Protein AF-A0A0U1KTF6-F1 (afdb_monomer)

Solvent-accessible surface area (backbone atoms only — not comparable to full-atom values): 5541 Å² total; per-residue (Å²): 133,85,78,76,74,78,57,76,67,68,61,59,70,73,66,76,51,94,84,69,66,49,57,56,63,57,55,19,62,76,44,68,48,51,73,70,42,37,54,52,48,50,44,48,68,73,66,50,49,53,62,55,49,11,63,78,66,76,48,52,48,68,55,42,51,52,45,51,55,50,49,29,65,52,69,73,36,92,46,71,67,52,46,49,50,51,48,66,60,70,66,114

pLDDT: mean 83.51, std 21.23, range [31.59, 98.62]

Radius of gyration: 15.7 Å; Cα contacts (8 Å, |Δi|>4): 66; chains: 1; bounding box: 28×50×34 Å

Foldseek 3Di:
DDPPDDPPVVVVVVPPDPPQQQPLVVLCVVLVQDPVLSLLLVVLLVVDDLVRSCVVVVHDSVVSVVSVVVSCVSVVHDDSVSSNVCRNVNRD

Structure (mmCIF, N/CA/C/O backbone):
data_AF-A0A0U1KTF6-F1
#
_entry.id   AF-A0A0U1KTF6-F1
#
loop_
_atom_site.group_PDB
_atom_site.id
_atom_site.type_symbol
_atom_site.label_atom_id
_atom_site.label_alt_id
_atom_site.label_comp_id
_atom_site.label_asym_id
_atom_site.label_entity_id
_atom_site.label_seq_id
_atom_site.pdbx_PDB_ins_code
_atom_site.Cartn_x
_atom_site.Cartn_y
_atom_site.Cartn_z
_atom_site.occupancy
_atom_site.B_iso_or_equiv
_atom_site.auth_seq_id
_atom_site.auth_comp_id
_atom_site.auth_asym_id
_atom_site.auth_atom_id
_atom_site.pdbx_PDB_model_num
ATOM 1 N N . MET A 1 1 ? 11.598 -43.135 -14.010 1.00 34.16 1 MET A N 1
ATOM 2 C CA . MET A 1 1 ? 10.650 -42.025 -13.783 1.00 34.16 1 MET A CA 1
ATOM 3 C C . MET A 1 1 ? 11.309 -41.072 -12.804 1.00 34.16 1 MET A C 1
ATOM 5 O O . MET A 1 1 ? 11.569 -41.473 -11.680 1.00 34.16 1 MET A O 1
ATOM 9 N N . LEU A 1 2 ? 11.711 -39.890 -13.272 1.00 31.59 2 LEU A N 1
ATOM 10 C CA . LEU A 1 2 ? 12.390 -38.876 -12.462 1.00 31.59 2 LEU A CA 1
ATOM 11 C C . LEU A 1 2 ? 11.357 -38.197 -11.559 1.00 31.59 2 LEU A C 1
ATOM 13 O O . LEU A 1 2 ? 10.605 -37.343 -12.021 1.00 31.59 2 LEU A O 1
ATOM 17 N N . ILE A 1 3 ? 11.319 -38.584 -10.284 1.00 38.75 3 ILE A N 1
ATOM 18 C CA . ILE A 1 3 ? 10.777 -37.716 -9.239 1.00 38.75 3 ILE A CA 1
ATOM 19 C C . ILE A 1 3 ? 11.794 -36.582 -9.125 1.00 38.75 3 ILE A C 1
ATOM 21 O O . ILE A 1 3 ? 12.877 -36.767 -8.573 1.00 38.75 3 ILE A O 1
ATOM 25 N N . LYS A 1 4 ? 11.500 -35.443 -9.755 1.00 47.06 4 LYS A N 1
ATOM 26 C CA . LYS A 1 4 ? 12.262 -34.219 -9.531 1.00 47.06 4 LYS A CA 1
ATOM 27 C C . LYS A 1 4 ? 12.004 -33.837 -8.075 1.00 47.06 4 LYS A C 1
ATOM 29 O O . LYS A 1 4 ? 10.882 -33.478 -7.733 1.00 47.06 4 LYS A O 1
ATOM 34 N N . ALA A 1 5 ? 13.010 -34.042 -7.229 1.00 47.69 5 ALA A N 1
ATOM 35 C CA . ALA A 1 5 ? 13.015 -33.570 -5.858 1.00 47.69 5 ALA A CA 1
ATOM 36 C C . ALA A 1 5 ? 12.699 -32.069 -5.872 1.00 47.69 5 ALA A C 1
ATOM 38 O O . ALA A 1 5 ? 13.341 -31.312 -6.600 1.00 47.69 5 ALA A O 1
ATOM 39 N N . MET A 1 6 ? 11.661 -31.672 -5.139 1.00 45.53 6 MET A N 1
ATOM 40 C CA . MET A 1 6 ? 11.469 -30.279 -4.749 1.00 45.53 6 MET A CA 1
ATOM 41 C C . MET A 1 6 ? 12.651 -29.924 -3.842 1.00 45.53 6 MET A C 1
ATOM 43 O O . MET A 1 6 ? 13.003 -30.714 -2.961 1.00 45.53 6 MET A O 1
ATOM 47 N N . GLU A 1 7 ? 13.319 -28.807 -4.120 1.00 56.34 7 GLU A N 1
ATOM 48 C CA . GLU A 1 7 ? 14.471 -28.363 -3.334 1.00 56.34 7 GLU A CA 1
ATOM 49 C C . GLU A 1 7 ? 14.027 -28.090 -1.878 1.00 56.34 7 GLU A C 1
ATOM 51 O O . GLU A 1 7 ? 12.910 -27.607 -1.672 1.00 56.34 7 GLU A O 1
ATOM 56 N N . PRO A 1 8 ? 14.861 -28.371 -0.857 1.00 52.53 8 PRO A N 1
ATOM 57 C CA . PRO A 1 8 ? 14.496 -28.213 0.558 1.00 52.53 8 PRO A CA 1
ATOM 58 C C . PRO A 1 8 ? 14.032 -26.800 0.956 1.00 52.53 8 PRO A C 1
ATOM 60 O O . PRO A 1 8 ? 13.309 -26.665 1.940 1.00 52.53 8 PRO A O 1
ATOM 63 N N . ASP A 1 9 ? 14.398 -25.768 0.186 1.00 51.47 9 ASP A N 1
ATOM 64 C CA . ASP A 1 9 ? 13.960 -24.382 0.406 1.00 51.47 9 ASP A CA 1
ATOM 65 C C . ASP A 1 9 ? 12.499 -24.125 -0.019 1.00 51.47 9 ASP A C 1
ATOM 67 O O . ASP A 1 9 ? 11.819 -23.316 0.607 1.00 51.47 9 ASP A O 1
ATOM 71 N N . GLU A 1 10 ? 11.958 -24.844 -1.015 1.00 46.66 10 GLU A N 1
ATOM 72 C CA . GLU A 1 10 ? 10.564 -24.644 -1.469 1.00 46.66 10 GLU A CA 1
ATOM 73 C C . GLU A 1 10 ? 9.540 -25.205 -0.470 1.00 46.66 10 GLU A C 1
ATOM 75 O O . GLU A 1 10 ? 8.425 -24.697 -0.361 1.00 46.66 10 GLU A O 1
ATOM 80 N N . ALA A 1 11 ? 9.912 -26.243 0.286 1.00 44.06 11 ALA A N 1
ATOM 81 C CA . ALA A 1 11 ? 9.070 -26.802 1.344 1.00 44.06 11 ALA A CA 1
ATOM 82 C C . ALA A 1 11 ? 9.094 -25.944 2.623 1.00 44.06 11 ALA A C 1
ATOM 84 O O . ALA A 1 11 ? 8.098 -25.886 3.342 1.00 44.06 11 ALA A O 1
ATOM 85 N N . PHE A 1 12 ? 10.205 -25.247 2.883 1.00 47.19 12 PHE A N 1
ATOM 86 C CA . PHE A 1 12 ? 10.391 -24.425 4.080 1.00 47.19 12 PHE A CA 1
ATOM 87 C C . PHE A 1 12 ? 9.594 -23.108 4.028 1.00 47.19 12 PHE A C 1
ATOM 89 O O . PHE A 1 12 ? 9.129 -22.628 5.062 1.00 47.19 12 PHE A O 1
ATOM 96 N N . GLU A 1 13 ? 9.345 -22.558 2.834 1.00 45.69 13 GLU A N 1
ATOM 97 C CA . GLU A 1 13 ? 8.498 -21.363 2.667 1.00 45.69 13 GLU A CA 1
ATOM 98 C C . GLU A 1 13 ? 6.990 -21.641 2.828 1.00 45.69 13 GLU A C 1
ATOM 100 O O . GLU A 1 13 ? 6.226 -20.729 3.147 1.00 45.69 13 GLU A O 1
ATOM 105 N N . LEU A 1 14 ? 6.542 -22.891 2.665 1.00 45.12 14 LEU A N 1
ATOM 106 C CA . LEU A 1 14 ? 5.123 -23.272 2.753 1.00 45.12 14 LEU A CA 1
ATOM 107 C C . LEU A 1 14 ? 4.651 -23.627 4.177 1.00 45.12 14 LEU A C 1
ATOM 109 O O . LEU A 1 14 ? 3.444 -23.690 4.411 1.00 45.12 14 LEU A O 1
ATOM 113 N N . GLU A 1 15 ? 5.567 -23.818 5.135 1.00 42.72 15 GLU A N 1
ATOM 114 C CA . GLU A 1 15 ? 5.245 -24.192 6.526 1.00 42.72 15 GLU A CA 1
ATOM 115 C C . GLU A 1 15 ? 5.233 -23.020 7.527 1.00 42.72 15 GLU A C 1
ATOM 117 O O . GLU A 1 15 ? 4.791 -23.194 8.668 1.00 42.72 15 GLU A O 1
ATOM 122 N N . LEU A 1 16 ? 5.615 -21.803 7.121 1.00 50.50 16 LEU A N 1
ATOM 123 C CA . LEU A 1 16 ? 5.480 -20.589 7.943 1.00 50.50 16 LEU A CA 1
ATOM 124 C C . LEU A 1 16 ? 4.026 -20.061 7.921 1.00 50.50 16 LEU A C 1
ATOM 126 O O . LEU A 1 16 ? 3.682 -19.052 7.313 1.00 50.50 16 LEU A O 1
ATOM 130 N N . THR A 1 17 ? 3.180 -20.849 8.585 1.00 48.59 17 THR A N 1
ATOM 131 C CA . THR A 1 17 ? 2.000 -20.494 9.387 1.00 48.59 17 THR A CA 1
ATOM 132 C C . THR A 1 17 ? 0.938 -19.568 8.773 1.00 48.59 17 THR A C 1
ATOM 134 O O . THR A 1 17 ? 0.851 -18.369 9.022 1.00 48.59 17 THR A O 1
ATOM 137 N N . ASP A 1 18 ? -0.078 -20.210 8.198 1.00 52.25 18 ASP A N 1
ATOM 138 C CA . ASP A 1 18 ? -1.437 -19.682 7.969 1.00 52.25 18 ASP A CA 1
ATOM 139 C C . ASP A 1 18 ? -2.146 -19.171 9.257 1.00 52.25 18 ASP A C 1
ATOM 141 O O . ASP A 1 18 ? -3.273 -18.690 9.220 1.00 52.25 18 ASP A O 1
ATOM 145 N N . ARG A 1 19 ? -1.501 -19.283 10.430 1.00 54.19 19 ARG A N 1
ATOM 146 C CA . ARG A 1 19 ? -2.059 -18.968 11.757 1.00 54.19 19 ARG A CA 1
ATOM 147 C C . ARG A 1 19 ? -1.816 -17.535 12.233 1.00 54.19 19 ARG A C 1
ATOM 149 O O . ARG A 1 19 ? -2.400 -17.149 13.237 1.00 54.19 19 ARG A O 1
ATOM 156 N N . GLU A 1 20 ? -0.988 -16.758 11.538 1.00 55.22 20 GLU A N 1
ATOM 157 C CA . GLU A 1 20 ? -0.663 -15.375 11.930 1.00 55.22 20 GLU A CA 1
ATOM 158 C C . GLU A 1 20 ? -0.827 -14.371 10.784 1.00 55.22 20 GLU A C 1
ATOM 160 O O . GLU A 1 20 ? -0.505 -13.194 10.953 1.00 55.22 20 GLU A O 1
ATOM 165 N N . ARG A 1 21 ? -1.362 -14.791 9.625 1.00 61.66 21 ARG A N 1
ATOM 166 C CA . ARG A 1 21 ? -1.638 -13.863 8.525 1.00 61.66 21 ARG A CA 1
ATOM 167 C C . ARG A 1 21 ? -2.654 -12.822 8.998 1.00 61.66 21 ARG A C 1
ATOM 169 O O . ARG A 1 21 ? -3.770 -13.204 9.354 1.00 61.66 21 ARG A O 1
ATOM 176 N N . PRO A 1 22 ? -2.297 -11.528 9.019 1.00 65.31 22 PRO A N 1
ATOM 177 C CA . PRO A 1 22 ? -3.263 -10.490 9.302 1.00 65.31 22 PRO A CA 1
ATOM 178 C C . PRO A 1 22 ? -4.377 -10.590 8.280 1.00 65.31 22 PRO A C 1
ATOM 180 O O . PRO A 1 22 ? -4.127 -10.699 7.075 1.00 65.31 22 PRO A O 1
ATOM 183 N N . SER A 1 23 ? -5.609 -10.571 8.774 1.00 82.00 23 SER A N 1
ATOM 184 C CA . SER A 1 23 ? -6.774 -10.495 7.913 1.00 82.00 23 SER A CA 1
ATOM 185 C C . SER A 1 23 ? -6.721 -9.158 7.173 1.00 82.00 23 SER A C 1
ATOM 187 O O . SER A 1 23 ? -7.093 -8.104 7.693 1.00 82.00 23 SER A O 1
ATOM 189 N N . ILE A 1 24 ? -6.207 -9.188 5.939 1.00 89.00 24 ILE A N 1
ATOM 190 C CA . ILE A 1 24 ? -6.228 -8.044 5.018 1.00 89.00 24 ILE A CA 1
ATOM 191 C C . ILE A 1 24 ? -7.667 -7.553 4.831 1.00 89.00 24 ILE A C 1
ATOM 193 O O . ILE A 1 24 ? -7.887 -6.365 4.599 1.00 89.00 24 ILE A O 1
ATOM 197 N N . GLU A 1 25 ? -8.640 -8.452 4.984 1.00 88.75 25 GLU A N 1
ATOM 198 C CA . GLU A 1 25 ? -10.056 -8.119 4.960 1.00 88.75 25 GLU A CA 1
ATOM 199 C C . GLU A 1 25 ? -10.473 -7.279 6.173 1.00 88.75 25 GLU A C 1
ATOM 201 O O . GLU A 1 25 ? -11.137 -6.264 5.984 1.00 88.75 25 GLU A O 1
ATOM 206 N N . ASP A 1 26 ? -10.015 -7.604 7.387 1.00 90.00 26 ASP A N 1
ATOM 207 C CA . ASP A 1 26 ? -10.337 -6.824 8.592 1.00 90.00 26 ASP A CA 1
ATOM 208 C C . ASP A 1 26 ? -9.719 -5.425 8.534 1.00 90.00 26 ASP A C 1
ATOM 210 O O . ASP A 1 26 ? -10.399 -4.430 8.789 1.00 90.00 26 ASP A O 1
ATOM 214 N N . ILE A 1 27 ? -8.454 -5.323 8.112 1.00 91.94 27 ILE A N 1
ATOM 215 C CA . ILE A 1 27 ? -7.794 -4.027 7.879 1.00 91.94 27 ILE A CA 1
ATOM 216 C C . ILE A 1 27 ? -8.532 -3.263 6.775 1.00 91.94 27 ILE A C 1
ATOM 218 O O . ILE A 1 27 ? -8.782 -2.059 6.883 1.00 91.94 27 ILE A O 1
ATOM 222 N N . GLY A 1 28 ? -8.904 -3.964 5.706 1.00 94.19 28 GLY A N 1
ATOM 223 C CA . GLY A 1 28 ? -9.655 -3.405 4.596 1.00 94.19 28 GLY A CA 1
ATOM 224 C C . GLY A 1 28 ? -10.988 -2.808 5.036 1.00 94.19 28 GLY A C 1
ATOM 225 O O . GLY A 1 28 ? -11.282 -1.663 4.691 1.00 94.19 28 GLY A O 1
ATOM 226 N N . ALA A 1 29 ? -11.750 -3.537 5.847 1.00 92.75 29 ALA A N 1
ATOM 227 C CA . ALA A 1 29 ? -13.011 -3.082 6.414 1.00 92.75 29 ALA A CA 1
ATOM 228 C C . ALA A 1 29 ? -12.805 -1.912 7.388 1.00 92.75 29 ALA A C 1
ATOM 230 O O . ALA A 1 29 ? -13.462 -0.876 7.253 1.00 92.75 29 ALA A O 1
ATOM 231 N N . GLN A 1 30 ? -11.844 -2.030 8.311 1.00 94.88 30 GLN A N 1
ATOM 232 C CA . GLN A 1 30 ? -11.542 -1.016 9.325 1.00 94.88 30 GLN A CA 1
ATOM 233 C C . GLN A 1 30 ? -11.188 0.342 8.706 1.00 94.88 30 GLN A C 1
ATOM 235 O O . GLN A 1 30 ? -11.637 1.381 9.191 1.00 94.88 30 GLN A O 1
ATOM 240 N N . TYR A 1 31 ? -10.402 0.344 7.626 1.00 96.62 31 TYR A N 1
ATOM 241 C CA . TYR A 1 31 ? -9.919 1.566 6.976 1.00 96.62 31 TYR A CA 1
ATOM 242 C C . TYR A 1 31 ? -10.626 1.880 5.651 1.00 96.62 31 TYR A C 1
ATOM 244 O O . TYR A 1 31 ? -10.191 2.767 4.911 1.00 96.62 31 TYR A O 1
ATOM 252 N N . SER A 1 32 ? -11.723 1.178 5.342 1.00 97.38 32 SER A N 1
ATOM 253 C CA . SER A 1 32 ? -12.499 1.358 4.105 1.00 97.38 32 SER A CA 1
ATOM 254 C C . SER A 1 32 ? -11.621 1.316 2.843 1.00 97.38 32 SER A C 1
ATOM 256 O O . SER A 1 32 ? -11.708 2.180 1.955 1.00 97.38 32 SER A O 1
ATOM 258 N N . LEU A 1 33 ? -10.709 0.344 2.779 1.00 98.00 33 LEU A N 1
ATOM 259 C CA . LEU A 1 33 ? -9.889 0.095 1.598 1.00 98.00 33 LEU A CA 1
ATOM 260 C C . LEU A 1 33 ? -10.763 -0.479 0.478 1.00 98.00 33 LEU A C 1
ATOM 262 O O . LEU A 1 33 ? -11.654 -1.289 0.705 1.00 98.00 33 LEU A O 1
ATOM 266 N N . THR A 1 34 ? -10.499 -0.048 -0.751 1.00 98.25 34 THR A N 1
ATOM 267 C CA . THR A 1 34 ? -11.112 -0.657 -1.942 1.00 98.25 34 THR A CA 1
ATOM 268 C C . THR A 1 34 ? -10.525 -2.046 -2.188 1.00 98.25 34 THR A C 1
ATOM 270 O O . THR A 1 34 ? -9.412 -2.324 -1.741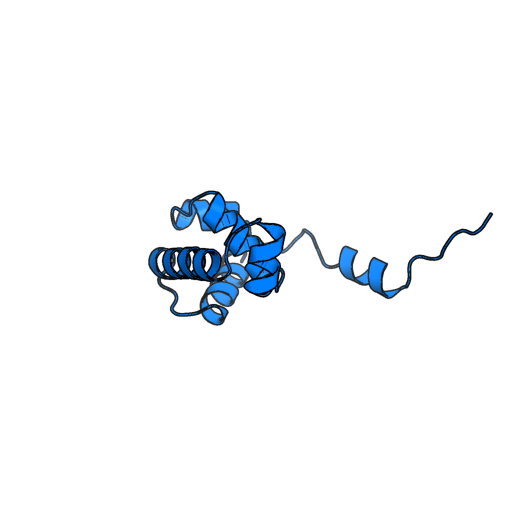 1.00 98.25 34 THR A O 1
ATOM 273 N N . ASP A 1 35 ? -11.199 -2.886 -2.974 1.00 97.44 35 ASP A N 1
ATOM 274 C CA . ASP A 1 35 ? -10.688 -4.226 -3.310 1.00 97.44 35 ASP A CA 1
ATOM 275 C C . ASP A 1 35 ? -9.283 -4.174 -3.915 1.00 97.44 35 ASP A C 1
ATOM 277 O O . ASP A 1 35 ? -8.379 -4.893 -3.495 1.00 97.44 35 ASP A O 1
ATOM 281 N N . ARG A 1 36 ? -9.045 -3.205 -4.802 1.00 98.06 36 ARG A N 1
ATOM 282 C CA . ARG A 1 36 ? -7.724 -3.013 -5.399 1.00 98.06 36 ARG A CA 1
ATOM 283 C C . ARG A 1 36 ? -6.664 -2.551 -4.399 1.00 98.06 36 ARG A C 1
ATOM 285 O O . ARG A 1 36 ? -5.489 -2.862 -4.557 1.00 98.06 36 ARG A O 1
ATOM 292 N N . GLU A 1 37 ? -7.048 -1.779 -3.388 1.00 98.50 37 GLU A N 1
ATOM 293 C CA . GLU A 1 37 ? -6.133 -1.381 -2.313 1.00 98.50 37 GLU A CA 1
ATOM 294 C C . GLU A 1 37 ? -5.822 -2.556 -1.379 1.00 98.50 37 GLU A C 1
ATOM 296 O O . GLU A 1 37 ? -4.674 -2.673 -0.958 1.00 98.50 37 GLU A O 1
ATOM 301 N N . LYS A 1 38 ? -6.789 -3.448 -1.118 1.00 97.56 38 LYS A N 1
ATOM 302 C CA . LYS A 1 38 ? -6.567 -4.703 -0.378 1.00 97.56 38 LYS A CA 1
ATOM 303 C C . LYS A 1 38 ? -5.588 -5.623 -1.113 1.00 97.56 38 LYS A C 1
ATOM 305 O O . LYS A 1 38 ? -4.636 -6.097 -0.502 1.00 97.56 38 LYS A O 1
ATOM 310 N N 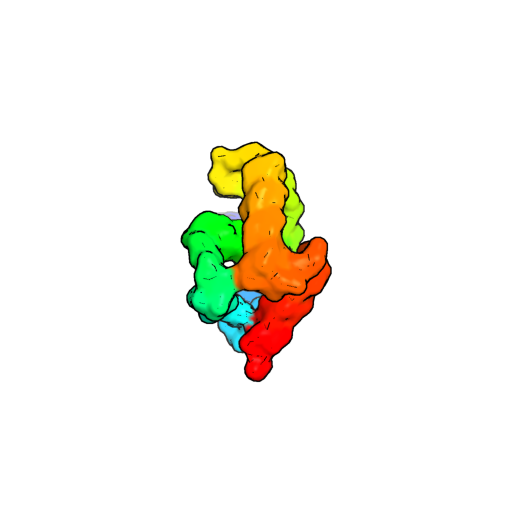. GLU A 1 39 ? -5.747 -5.800 -2.426 1.00 97.50 39 GLU A N 1
ATOM 311 C CA . GLU A 1 39 ? -4.799 -6.569 -3.252 1.00 97.50 39 GLU A CA 1
ATOM 312 C C . GLU A 1 39 ? -3.378 -5.991 -3.191 1.00 97.50 39 GLU A C 1
ATOM 314 O O . GLU A 1 39 ? -2.409 -6.714 -2.967 1.00 97.50 39 GLU A O 1
ATOM 319 N N . VAL A 1 40 ? -3.244 -4.668 -3.351 1.00 98.19 40 VAL A N 1
ATOM 320 C CA . VAL A 1 40 ? -1.940 -3.995 -3.252 1.00 98.19 40 VAL A CA 1
ATOM 321 C C . VAL A 1 40 ? -1.354 -4.147 -1.847 1.00 98.19 40 VAL A C 1
ATOM 323 O O . VAL A 1 40 ? -0.153 -4.375 -1.723 1.00 98.19 40 VAL A O 1
ATOM 326 N N . LEU A 1 41 ? -2.172 -4.033 -0.797 1.00 97.00 41 LEU A N 1
ATOM 327 C CA . LEU A 1 41 ? -1.740 -4.210 0.588 1.00 97.00 41 LEU A CA 1
ATOM 328 C C . LEU A 1 41 ? -1.223 -5.631 0.846 1.00 97.00 41 LEU A C 1
ATOM 330 O O . LEU A 1 41 ? -0.160 -5.772 1.447 1.00 97.00 41 LEU A O 1
ATOM 334 N N . LEU A 1 42 ? -1.926 -6.654 0.353 1.00 95.00 42 LEU A N 1
ATOM 335 C CA . LEU A 1 42 ? -1.508 -8.053 0.465 1.00 95.00 42 LEU A CA 1
ATOM 336 C C . LEU A 1 42 ? -0.139 -8.273 -0.189 1.00 95.00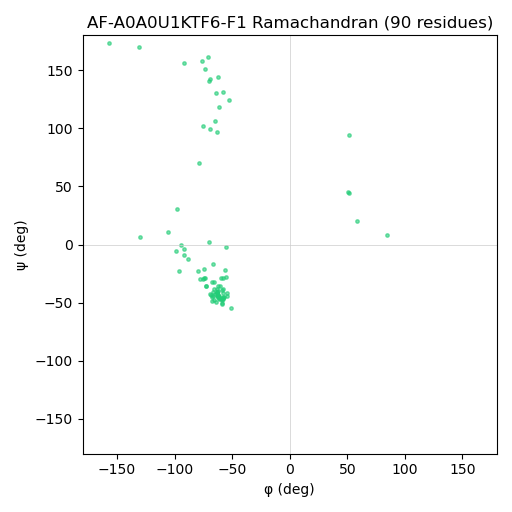 42 LEU A C 1
ATOM 338 O O . LEU A 1 42 ? 0.783 -8.745 0.465 1.00 95.00 42 LEU A O 1
ATOM 342 N N . MET A 1 43 ? 0.046 -7.829 -1.432 1.00 96.12 43 MET A N 1
ATOM 343 C CA . MET A 1 43 ? 1.330 -7.996 -2.126 1.00 96.12 43 MET A CA 1
ATOM 344 C C . MET A 1 43 ? 2.470 -7.204 -1.471 1.00 96.12 43 MET A C 1
ATOM 346 O O . MET A 1 43 ? 3.637 -7.599 -1.503 1.00 96.12 43 MET A O 1
ATOM 350 N N . VAL A 1 44 ? 2.155 -6.050 -0.877 1.00 95.75 44 VAL A N 1
ATOM 351 C CA . VAL A 1 44 ? 3.112 -5.281 -0.071 1.00 95.75 44 VAL A CA 1
ATOM 352 C C . VAL A 1 44 ? 3.512 -6.064 1.177 1.00 95.75 44 VAL A C 1
ATOM 354 O O . VAL A 1 44 ? 4.705 -6.087 1.499 1.00 95.75 44 VAL A O 1
ATOM 357 N N . TYR A 1 45 ? 2.540 -6.703 1.832 1.00 93.44 45 TYR A N 1
ATOM 358 C CA . TYR A 1 45 ? 2.750 -7.563 2.990 1.00 93.44 45 TYR A CA 1
ATOM 359 C C . TYR A 1 45 ? 3.620 -8.783 2.661 1.00 93.44 45 TYR A C 1
ATOM 361 O O . TYR A 1 45 ? 4.559 -9.079 3.393 1.00 93.44 45 TYR A O 1
ATOM 369 N N . GLU A 1 46 ? 3.412 -9.386 1.493 1.00 91.00 46 GLU A N 1
ATOM 370 C CA . GLU A 1 46 ? 4.230 -10.474 0.929 1.00 91.00 46 GLU A CA 1
ATOM 371 C C . GLU A 1 46 ? 5.638 -10.023 0.481 1.00 91.00 46 GLU A C 1
ATOM 373 O O . GLU A 1 46 ? 6.421 -10.805 -0.053 1.00 91.00 46 GLU A O 1
ATOM 378 N N . GLY A 1 47 ? 5.993 -8.748 0.673 1.00 94.44 47 GLY A N 1
ATOM 379 C CA . GLY A 1 47 ? 7.336 -8.237 0.391 1.00 94.44 47 GLY A CA 1
ATOM 380 C C . GLY A 1 47 ? 7.576 -7.834 -1.066 1.00 94.44 47 GLY A C 1
ATOM 381 O O . GLY A 1 47 ? 8.700 -7.478 -1.428 1.00 94.44 47 GLY A O 1
ATOM 382 N N . HIS A 1 48 ? 6.549 -7.805 -1.919 1.00 97.25 48 HIS A N 1
ATOM 383 C CA . HIS A 1 48 ? 6.727 -7.438 -3.323 1.00 97.25 48 HIS A CA 1
ATOM 384 C C . HIS A 1 48 ? 7.075 -5.952 -3.513 1.00 97.25 48 HIS A C 1
ATOM 386 O O . HIS A 1 48 ? 6.568 -5.049 -2.830 1.00 97.25 48 HIS A O 1
ATOM 392 N N . SER A 1 49 ? 7.953 -5.690 -4.486 1.00 97.88 49 SER A N 1
ATOM 393 C CA . SER A 1 49 ? 8.320 -4.339 -4.917 1.00 97.88 49 SER A CA 1
ATOM 394 C C . SER A 1 49 ? 7.216 -3.719 -5.775 1.00 97.88 49 SER A C 1
ATOM 396 O O . SER A 1 49 ? 6.446 -4.425 -6.419 1.00 97.88 49 SER A O 1
ATOM 398 N N . ASN A 1 50 ? 7.162 -2.388 -5.867 1.00 98.00 50 ASN A N 1
ATOM 399 C CA . ASN A 1 50 ? 6.149 -1.720 -6.694 1.00 98.00 50 ASN A CA 1
ATOM 400 C C . ASN A 1 50 ? 6.227 -2.113 -8.179 1.00 98.00 50 ASN A C 1
ATOM 402 O O . ASN A 1 50 ? 5.204 -2.068 -8.852 1.00 98.00 50 ASN A O 1
ATOM 406 N N . LEU A 1 51 ? 7.417 -2.471 -8.682 1.00 98.38 51 LEU A N 1
ATOM 407 C CA . LEU A 1 51 ? 7.584 -2.997 -10.040 1.00 98.38 51 LEU A CA 1
ATOM 408 C C . LEU A 1 51 ? 6.933 -4.375 -10.166 1.00 98.38 51 LEU A C 1
ATOM 410 O O . LEU A 1 51 ? 6.110 -4.579 -11.047 1.00 98.38 51 LEU A O 1
ATOM 414 N N . LYS A 1 52 ? 7.215 -5.284 -9.226 1.00 98.44 52 LYS A N 1
ATOM 415 C CA . LYS A 1 52 ? 6.637 -6.629 -9.250 1.00 98.44 52 LYS A CA 1
ATOM 416 C C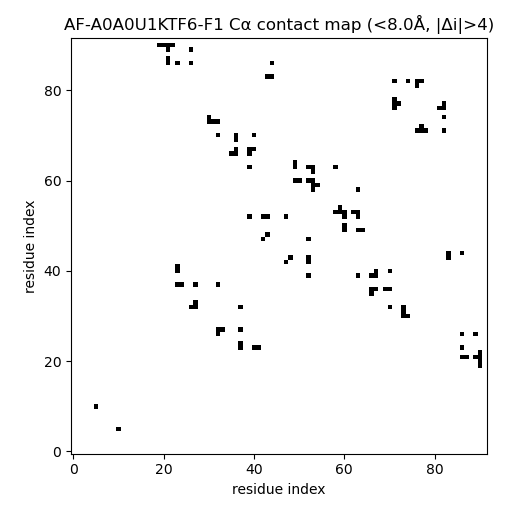 . LYS A 1 52 ? 5.113 -6.603 -9.097 1.00 98.44 52 LYS A C 1
ATOM 418 O O . LYS A 1 52 ? 4.423 -7.307 -9.822 1.00 98.44 52 LYS A O 1
ATOM 423 N N . ILE A 1 53 ? 4.600 -5.752 -8.207 1.00 98.50 53 ILE A N 1
ATOM 424 C CA . ILE A 1 53 ? 3.158 -5.530 -8.029 1.00 98.50 53 ILE A CA 1
ATOM 425 C C . ILE A 1 53 ? 2.544 -4.996 -9.324 1.00 98.50 53 ILE A C 1
ATOM 427 O O . ILE A 1 53 ? 1.499 -5.471 -9.744 1.00 98.50 53 ILE A O 1
ATOM 431 N N . ALA A 1 54 ? 3.189 -4.019 -9.967 1.00 98.56 54 ALA A N 1
ATOM 432 C CA . ALA A 1 54 ? 2.720 -3.454 -11.228 1.00 98.56 54 ALA A CA 1
ATOM 433 C C . ALA A 1 54 ? 2.587 -4.527 -12.317 1.00 98.56 54 ALA A C 1
ATOM 435 O O . ALA A 1 54 ? 1.544 -4.595 -12.969 1.00 98.56 54 ALA A O 1
ATOM 436 N N . ASP A 1 55 ? 3.591 -5.399 -12.436 1.00 98.50 55 ASP A N 1
ATOM 437 C CA . ASP A 1 55 ? 3.593 -6.514 -13.383 1.00 98.50 55 ASP A CA 1
ATOM 438 C C . ASP A 1 55 ? 2.483 -7.529 -13.071 1.00 98.50 55 ASP A C 1
ATOM 440 O O . ASP A 1 55 ? 1.704 -7.877 -13.954 1.00 98.50 55 ASP A O 1
ATOM 444 N N . MET A 1 56 ? 2.363 -7.966 -11.811 1.00 98.06 56 MET A N 1
ATOM 445 C CA . MET A 1 56 ? 1.336 -8.928 -11.373 1.00 98.06 56 MET A CA 1
ATOM 446 C C . MET A 1 56 ? -0.087 -8.412 -11.595 1.00 98.06 56 MET A C 1
ATOM 448 O O . MET A 1 56 ? -0.999 -9.173 -11.907 1.00 98.06 56 MET A O 1
ATOM 452 N N . LEU A 1 57 ? -0.276 -7.109 -11.409 1.00 97.81 57 LEU A N 1
ATOM 453 C CA . LEU A 1 57 ? -1.568 -6.449 -11.471 1.00 97.81 57 LEU A CA 1
ATOM 454 C C . LEU A 1 57 ? -1.874 -5.848 -12.853 1.00 97.81 57 LEU A C 1
ATOM 456 O O . LEU A 1 57 ? -2.947 -5.259 -13.016 1.00 97.81 57 LEU A O 1
ATOM 460 N 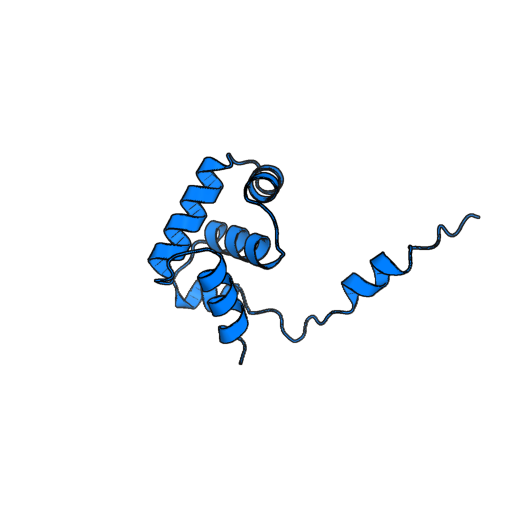N . CYS A 1 58 ? -0.963 -5.978 -13.824 1.00 97.94 58 CYS A N 1
ATOM 461 C CA . CYS A 1 58 ? -1.054 -5.398 -15.169 1.00 97.94 58 CYS A CA 1
ATOM 462 C C . CYS A 1 58 ? -1.357 -3.884 -15.160 1.00 97.94 58 CYS A C 1
ATOM 464 O O . CYS A 1 58 ? -2.201 -3.392 -15.910 1.00 97.94 58 CYS 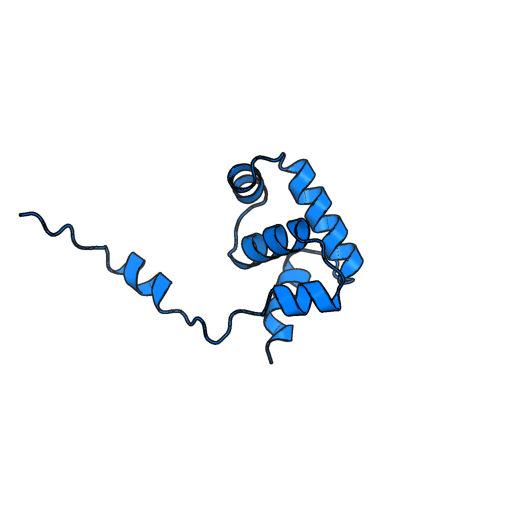A O 1
ATOM 466 N N . ILE A 1 59 ? -0.684 -3.128 -14.289 1.00 98.25 59 ILE A N 1
ATOM 467 C CA . ILE A 1 59 ? -0.823 -1.666 -14.161 1.00 98.25 59 ILE A CA 1
ATOM 468 C C . ILE A 1 59 ? 0.547 -0.992 -14.144 1.00 98.25 59 ILE A C 1
ATOM 470 O O . ILE A 1 59 ? 1.573 -1.642 -14.026 1.00 98.25 59 ILE A O 1
ATOM 474 N N . SER A 1 60 ? 0.593 0.340 -14.230 1.00 98.62 60 SER A N 1
ATOM 475 C CA . SER A 1 60 ? 1.872 1.050 -14.127 1.00 98.62 60 SER A CA 1
ATOM 476 C C . SER A 1 60 ? 2.411 1.079 -12.681 1.00 98.62 60 SER A C 1
ATOM 478 O O . SER A 1 60 ? 1.622 1.182 -11.733 1.00 98.62 60 SER A O 1
ATOM 480 N N . PRO A 1 61 ? 3.743 1.138 -12.474 1.00 98.50 61 PRO A N 1
ATOM 481 C CA . PRO A 1 61 ? 4.335 1.378 -11.151 1.00 98.50 61 PRO A CA 1
ATOM 482 C C . PRO A 1 61 ? 3.871 2.691 -10.505 1.00 98.50 61 PRO A C 1
ATOM 484 O O . PRO A 1 61 ? 3.801 2.807 -9.280 1.00 98.50 61 PRO A O 1
ATOM 487 N N . PHE A 1 62 ? 3.522 3.691 -11.321 1.00 98.50 62 PHE A N 1
ATOM 488 C CA . PHE A 1 62 ? 2.916 4.936 -10.853 1.00 98.50 62 PHE A CA 1
ATOM 489 C C . PHE A 1 62 ? 1.513 4.702 -10.274 1.00 98.50 62 PHE A C 1
ATOM 491 O O . PHE A 1 62 ? 1.181 5.239 -9.218 1.00 98.50 62 PHE A O 1
ATOM 498 N N . THR A 1 63 ? 0.712 3.842 -10.906 1.00 98.50 63 THR A N 1
ATOM 499 C CA . THR A 1 63 ? -0.607 3.439 -10.403 1.00 98.50 63 THR A CA 1
ATOM 500 C C . THR A 1 63 ? -0.482 2.703 -9.067 1.00 98.50 63 THR A C 1
ATOM 502 O O . THR A 1 63 ? -1.240 3.003 -8.147 1.00 98.50 63 THR A O 1
ATOM 505 N N . VAL A 1 64 ? 0.518 1.826 -8.904 1.00 98.62 64 VAL A N 1
ATOM 506 C CA . VAL A 1 64 ? 0.815 1.182 -7.608 1.00 98.62 64 VAL A CA 1
ATOM 507 C C . VAL A 1 64 ? 1.145 2.223 -6.536 1.00 98.62 64 VAL A C 1
ATOM 509 O O . VAL A 1 64 ? 0.567 2.191 -5.451 1.00 98.62 64 VAL A O 1
ATOM 512 N N . LYS A 1 65 ? 2.010 3.204 -6.843 1.00 98.38 65 LYS A N 1
ATOM 513 C CA . LYS A 1 65 ? 2.300 4.323 -5.924 1.00 98.38 65 LYS A CA 1
ATOM 514 C C . LYS A 1 65 ? 1.036 5.103 -5.554 1.00 98.38 65 LYS A C 1
ATOM 516 O O . LYS A 1 65 ? 0.879 5.488 -4.400 1.00 98.38 65 LYS A O 1
ATOM 521 N N . ARG A 1 66 ? 0.116 5.310 -6.501 1.00 98.62 66 ARG A N 1
ATOM 522 C CA . ARG A 1 66 ? -1.173 5.966 -6.237 1.00 98.62 66 ARG A CA 1
ATOM 523 C C . ARG A 1 66 ? -2.038 5.160 -5.264 1.00 98.62 66 ARG A C 1
ATOM 525 O O . ARG A 1 66 ? -2.590 5.754 -4.343 1.00 98.62 66 ARG A O 1
ATOM 532 N N . HIS A 1 67 ? -2.130 3.839 -5.436 1.00 98.56 67 HIS A N 1
ATOM 533 C CA . HIS A 1 67 ? -2.832 2.969 -4.485 1.00 98.56 67 HIS A CA 1
ATOM 534 C C . HIS A 1 67 ? -2.186 3.022 -3.095 1.00 98.56 67 HIS A C 1
ATOM 536 O O . HIS A 1 67 ? -2.888 3.259 -2.120 1.00 98.56 67 HIS A O 1
ATOM 542 N N . LEU A 1 68 ? -0.855 2.926 -3.007 1.00 98.44 68 LEU A N 1
ATOM 543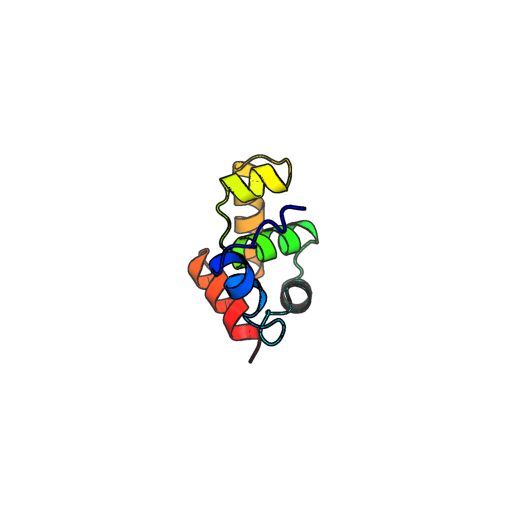 C CA . LEU A 1 68 ? -0.123 3.067 -1.743 1.00 98.44 68 LEU A CA 1
ATOM 544 C C . LEU A 1 68 ? -0.387 4.408 -1.050 1.00 98.44 68 LEU A C 1
ATOM 546 O O . LEU A 1 6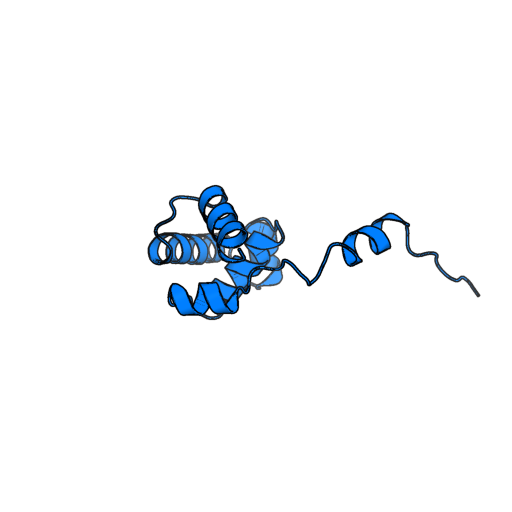8 ? -0.683 4.427 0.138 1.00 98.44 68 LEU A O 1
ATOM 550 N N . ASN A 1 69 ? -0.361 5.522 -1.784 1.00 98.50 69 ASN A N 1
ATOM 551 C CA . ASN A 1 69 ? -0.657 6.842 -1.219 1.00 98.50 69 ASN A CA 1
ATOM 552 C C . ASN A 1 69 ? -2.092 6.941 -0.681 1.00 98.50 69 ASN A C 1
ATOM 554 O O . ASN A 1 69 ? -2.333 7.609 0.325 1.00 98.50 69 ASN A O 1
ATOM 558 N N . ASN A 1 70 ? -3.055 6.291 -1.338 1.00 98.62 70 ASN A N 1
ATOM 559 C CA . ASN A 1 70 ? -4.420 6.221 -0.826 1.00 98.62 70 ASN A CA 1
ATOM 560 C C . ASN A 1 70 ? -4.511 5.361 0.436 1.00 98.62 70 ASN A C 1
ATOM 562 O O . ASN A 1 70 ? -5.172 5.783 1.381 1.00 98.62 70 ASN A O 1
ATOM 566 N N . ILE A 1 71 ? -3.828 4.212 0.469 1.00 98.50 71 ILE A N 1
ATOM 567 C CA . ILE A 1 71 ? -3.750 3.354 1.657 1.00 98.50 71 ILE A CA 1
ATOM 568 C C . ILE A 1 71 ? -3.153 4.149 2.819 1.00 98.50 71 ILE A C 1
ATOM 570 O O . ILE A 1 71 ? -3.796 4.251 3.854 1.00 98.50 71 ILE A O 1
ATOM 574 N N . PHE A 1 72 ? -2.005 4.806 2.622 1.00 98.44 72 PHE A N 1
ATOM 575 C CA . PHE A 1 72 ? -1.358 5.647 3.635 1.00 98.44 72 PHE A CA 1
ATOM 576 C C . PHE A 1 72 ? -2.296 6.720 4.192 1.00 98.44 72 PHE A C 1
ATOM 578 O O . PHE A 1 72 ? -2.401 6.896 5.402 1.00 98.44 72 PHE A O 1
ATOM 585 N N . ARG A 1 73 ? -3.045 7.402 3.315 1.00 98.56 73 ARG A N 1
ATOM 586 C CA . ARG A 1 73 ? -4.036 8.399 3.737 1.00 98.56 73 ARG A CA 1
ATOM 587 C C . ARG A 1 73 ? -5.163 7.781 4.568 1.00 98.56 73 ARG A C 1
ATOM 589 O O . ARG A 1 73 ? -5.583 8.394 5.541 1.00 98.56 73 ARG A O 1
ATOM 596 N N . LYS A 1 74 ? -5.667 6.607 4.177 1.00 98.44 74 LYS A N 1
ATOM 597 C CA . LYS A 1 74 ? -6.783 5.926 4.856 1.00 98.44 74 LYS A CA 1
ATOM 598 C C . LYS A 1 74 ? -6.376 5.315 6.196 1.00 98.44 74 LYS A C 1
ATOM 600 O O . LYS A 1 74 ? -7.163 5.354 7.132 1.00 98.44 74 LYS A O 1
ATOM 605 N N . THR A 1 75 ? -5.155 4.797 6.298 1.00 97.00 75 THR A N 1
ATOM 606 C CA . THR A 1 75 ? -4.619 4.184 7.524 1.00 97.00 75 THR A CA 1
ATOM 607 C C . THR A 1 75 ? -3.867 5.169 8.422 1.00 97.00 75 THR A C 1
ATOM 609 O O . THR A 1 75 ? -3.440 4.796 9.509 1.00 97.00 75 THR A O 1
ATOM 612 N N . ALA A 1 76 ? -3.704 6.423 7.984 1.00 97.31 76 ALA A N 1
ATOM 613 C CA . ALA A 1 76 ? -2.960 7.483 8.669 1.00 97.31 76 ALA A CA 1
ATOM 614 C C . ALA A 1 76 ? -1.473 7.168 8.944 1.00 97.31 76 ALA A C 1
ATOM 616 O O . ALA A 1 76 ? -0.841 7.818 9.778 1.00 97.31 76 ALA A O 1
ATOM 617 N N . VAL A 1 77 ? -0.895 6.213 8.212 1.00 97.31 77 VAL A N 1
ATOM 618 C CA . VAL A 1 77 ? 0.542 5.902 8.254 1.00 97.31 77 VAL A CA 1
ATOM 619 C C . VAL A 1 77 ? 1.300 6.699 7.195 1.00 97.31 77 VAL A C 1
ATOM 621 O O . VAL A 1 77 ? 0.740 7.107 6.177 1.00 97.31 77 VAL A O 1
ATOM 624 N N . LYS A 1 78 ? 2.597 6.921 7.402 1.00 95.88 78 LYS A N 1
ATOM 625 C CA . LYS A 1 78 ? 3.397 7.813 6.542 1.00 95.88 78 LYS A CA 1
ATOM 626 C C . LYS A 1 78 ? 4.168 7.091 5.450 1.00 95.88 78 LYS A C 1
ATOM 628 O O . LYS A 1 78 ? 4.592 7.716 4.479 1.00 95.88 78 LYS A O 1
ATOM 633 N N . ASN A 1 79 ? 4.434 5.803 5.629 1.00 96.69 79 ASN A N 1
ATOM 634 C CA . ASN A 1 79 ? 5.311 5.053 4.743 1.00 96.69 79 ASN A CA 1
ATOM 635 C C . ASN A 1 79 ? 5.027 3.549 4.798 1.00 96.69 79 ASN A C 1
ATOM 637 O O . ASN A 1 79 ? 4.247 3.057 5.612 1.00 96.69 79 ASN A O 1
ATOM 641 N N . ARG A 1 80 ? 5.707 2.813 3.914 1.00 96.06 80 ARG A N 1
ATOM 642 C CA . ARG A 1 80 ? 5.584 1.359 3.796 1.00 96.06 80 ARG A CA 1
ATOM 643 C C . ARG A 1 80 ? 5.931 0.630 5.095 1.00 96.06 80 ARG A C 1
ATOM 645 O O . ARG A 1 80 ? 5.262 -0.339 5.409 1.00 96.06 80 ARG A O 1
ATOM 652 N N . VAL A 1 81 ? 6.953 1.068 5.831 1.00 95.81 81 VAL A N 1
ATOM 653 C CA . VAL A 1 81 ? 7.384 0.391 7.066 1.00 95.81 81 VAL A CA 1
ATOM 654 C C . VAL A 1 81 ? 6.313 0.524 8.146 1.00 95.81 81 VAL A C 1
ATOM 656 O O . VAL A 1 81 ? 5.943 -0.470 8.759 1.00 95.81 81 VAL A O 1
ATOM 659 N N . GLU A 1 82 ? 5.755 1.721 8.325 1.00 96.19 82 GLU A N 1
ATOM 660 C CA . GLU A 1 82 ? 4.632 1.941 9.245 1.00 96.19 82 GLU A CA 1
ATOM 661 C C . GLU A 1 82 ? 3.381 1.159 8.821 1.00 96.19 82 GLU A C 1
ATOM 663 O O . GLU A 1 82 ? 2.699 0.598 9.673 1.00 96.19 82 GLU A O 1
ATOM 668 N N . LEU A 1 83 ? 3.106 1.063 7.514 1.00 95.62 83 LEU A N 1
ATOM 669 C CA . LEU A 1 83 ? 2.017 0.232 6.995 1.00 95.62 83 LEU A CA 1
ATOM 670 C C . LEU A 1 83 ? 2.227 -1.253 7.322 1.00 95.62 83 LEU A C 1
ATOM 672 O O . LEU A 1 83 ? 1.295 -1.915 7.762 1.00 95.62 83 LEU A O 1
ATOM 676 N N . MET A 1 84 ? 3.444 -1.769 7.145 1.00 93.44 84 MET A N 1
ATOM 677 C CA . MET A 1 84 ? 3.786 -3.149 7.502 1.00 93.44 84 MET A CA 1
ATOM 678 C C . MET A 1 84 ? 3.638 -3.393 9.002 1.00 93.44 84 MET A C 1
ATOM 680 O O . MET A 1 84 ? 3.075 -4.404 9.407 1.00 93.44 84 MET A O 1
ATOM 684 N N . HIS A 1 85 ? 4.103 -2.453 9.825 1.00 92.81 85 HIS A N 1
ATOM 685 C CA . HIS A 1 85 ? 3.960 -2.538 11.272 1.00 92.81 85 HIS A CA 1
ATOM 686 C C . HIS A 1 85 ? 2.486 -2.569 11.686 1.00 92.81 85 HIS A C 1
ATOM 688 O O . HIS A 1 85 ? 2.108 -3.443 12.456 1.00 92.81 85 HIS A O 1
ATOM 694 N N . LEU A 1 86 ? 1.654 -1.673 11.137 1.00 92.12 86 LEU A N 1
ATOM 695 C CA . LEU A 1 86 ? 0.204 -1.668 11.356 1.00 92.12 86 LEU A CA 1
ATOM 696 C C . LEU A 1 86 ? -0.379 -3.060 11.095 1.00 92.12 86 LEU A C 1
ATOM 698 O O . LEU A 1 86 ? -0.975 -3.648 11.992 1.00 92.12 86 LEU A O 1
ATOM 702 N N . VAL A 1 87 ? -0.120 -3.600 9.902 1.00 90.75 87 VAL A N 1
ATOM 703 C CA . VAL A 1 87 ? -0.636 -4.895 9.448 1.00 90.75 87 VAL A CA 1
ATOM 704 C C . VAL A 1 87 ? -0.225 -6.029 10.390 1.00 90.75 87 VAL A C 1
ATOM 706 O O . VAL A 1 87 ? -1.074 -6.810 10.803 1.00 90.75 87 VAL A O 1
ATOM 709 N N . ILE A 1 88 ? 1.044 -6.081 10.802 1.00 88.19 88 ILE A N 1
ATOM 710 C CA . ILE A 1 88 ? 1.552 -7.098 11.738 1.00 88.19 88 ILE A CA 1
ATOM 711 C C . ILE A 1 88 ? 0.917 -6.949 13.131 1.00 88.19 88 ILE A C 1
ATOM 713 O O . ILE A 1 88 ? 0.625 -7.944 13.789 1.00 88.19 88 ILE A O 1
ATOM 717 N N . THR A 1 89 ? 0.693 -5.718 13.604 1.00 87.06 89 THR A N 1
ATOM 718 C CA . THR A 1 89 ? 0.161 -5.475 14.957 1.00 87.06 89 THR A CA 1
ATOM 719 C C . THR A 1 89 ? -1.344 -5.652 15.094 1.00 87.06 89 THR A C 1
ATOM 721 O O . THR A 1 89 ? -1.804 -5.901 16.204 1.00 87.06 89 THR A O 1
ATOM 724 N N 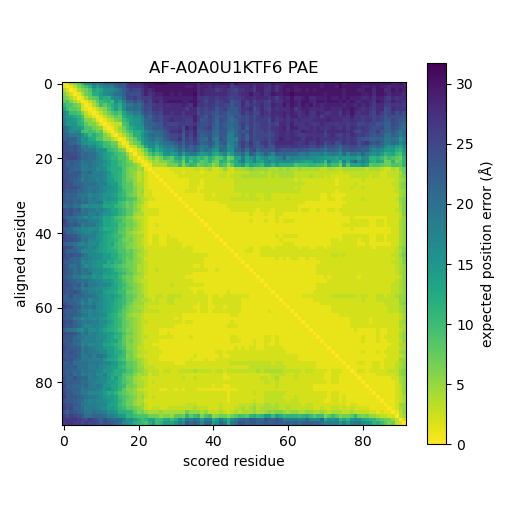. THR A 1 90 ? -2.109 -5.537 14.006 1.00 78.44 90 THR A N 1
ATOM 725 C CA . THR A 1 90 ? -3.573 -5.681 14.037 1.00 78.44 90 THR A CA 1
ATOM 726 C C . THR A 1 90 ? -4.022 -7.113 14.375 1.00 78.44 90 THR A C 1
ATOM 728 O O . THR A 1 90 ? -5.157 -7.294 14.794 1.00 78.44 90 THR A O 1
ATOM 731 N N . ASN A 1 91 ? -3.145 -8.120 14.268 1.00 58.84 91 ASN A N 1
ATOM 732 C CA . ASN A 1 91 ? -3.467 -9.537 14.497 1.00 58.84 91 ASN A CA 1
ATOM 733 C C . ASN A 1 91 ? -3.096 -10.059 15.908 1.00 58.84 91 ASN A C 1
ATOM 735 O O . ASN A 1 91 ? -2.724 -11.224 16.055 1.00 58.84 91 ASN A O 1
ATOM 739 N N . ARG A 1 92 ? -3.138 -9.198 16.936 1.00 49.78 92 ARG A N 1
ATOM 740 C CA . ARG A 1 92 ? -2.900 -9.561 18.348 1.00 49.78 92 ARG A CA 1
ATOM 741 C C . ARG A 1 92 ? -4.165 -9.525 19.191 1.00 49.78 92 ARG A C 1
ATOM 743 O O . ARG A 1 92 ? -4.963 -8.583 19.003 1.00 49.78 92 ARG A O 1
#

Nearest PDB structures (foldseek):
  1je8-assembly2_E  TM=9.377E-01  e=4.405E-03  Escherichia coli
  3qp6-assembly1_A-2  TM=8.406E-01  e=4.914E-03  Chromobacterium violaceum
  4gvp-assembly1_A  TM=7.262E-01  e=2.167E-03  Staphylococcus aureus subsp. aureus Mu50
  1zlj-assembly2_C  TM=8.861E-01  e=1.114E-02  Mycobacterium tuberculosis
  5hev-assembly1_A  TM=7.002E-01  e=2.052E-03  Enterococcus faecium SD3B-2

Sequence (92 aa):
MLIKAMEPDEAFELELTDRERPSIEDIGAQYSLTDREKEVLLMVYEGHSNLKIADMLCISPFTVKRHLNNIFRKTAVKNRVELMHLVITTNR

Secondary structure (DSSP, 8-state):
----PPPHHHHHTTSS-TTS---HHHHHHHTT--HHHHHHHHHHHTT--HHHHHHHTTS-HHHHHHHHHHHHHHHT--SHHHHHHHHHHTT-

Organism: NCBI:txid2378

Mean predicted aligned error: 9.19 Å

InterPro domains:
  IPR000792 Transcription regulator LuxR, C-terminal [PF00196] (32-86)
  IPR000792 Transcription regulator LuxR, C-terminal [PR00038] (33-47)
  IPR000792 Transcription regulator LuxR, C-terminal [PR00038] (47-63)
  IPR000792 Transcription regulator LuxR, C-terminal [PR00038] (63-75)
  IPR000792 Transcription regulator LuxR, C-terminal [PS00622] (47-74)
  IPR000792 Transcription regulator LuxR, C-terminal [PS50043] (26-91)
  IPR000792 Transcription regulator LuxR, C-terminal [SM00421] (30-87)
  IPR000792 Transcription regulator LuxR, C-terminal [cd06170] (33-88)
  IPR016032 Signal transduction response regulator, C-terminal effector [SSF46894] (21-89)
  IPR036388 Winged helix-like DNA-binding domain superfamily [G3DSA:1.10.10.10] (1-91)